Protein AF-A0A926VLU5-F1 (afdb_monomer_lite)

Organism: NCBI:txid2949571

Secondary structure (DSSP, 8-state):
-----PEEEEETTEEEEEE--HHHHHHHHHHHHHHHHHHHHHHHHHHHTTSPP--HHHHHHHTT-PPPPPPP--

Struc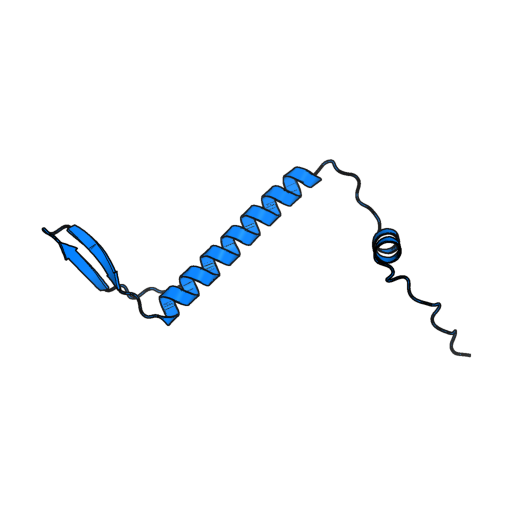ture (mmCIF, N/CA/C/O backbone):
data_AF-A0A926VLU5-F1
#
_entry.id   AF-A0A926VLU5-F1
#
loop_
_atom_site.group_PDB
_atom_site.id
_atom_site.type_symbol
_atom_site.label_atom_id
_atom_site.label_alt_id
_atom_site.label_comp_id
_atom_site.label_asym_id
_atom_site.label_entity_id
_atom_site.label_seq_id
_atom_site.pdbx_PDB_ins_code
_atom_site.Cartn_x
_atom_site.Cartn_y
_atom_site.Cartn_z
_atom_site.occupancy
_atom_sit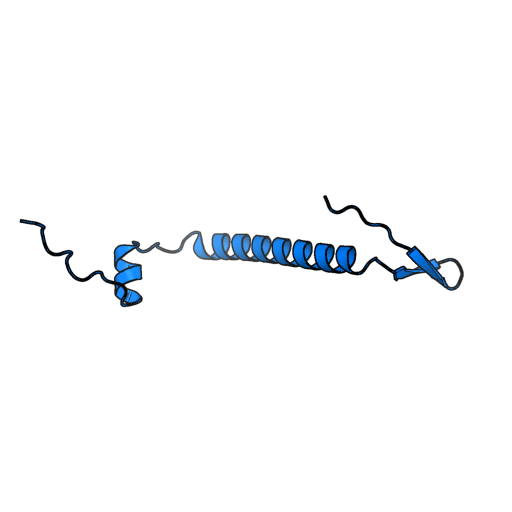e.B_iso_or_equiv
_atom_site.auth_seq_id
_atom_site.auth_comp_id
_atom_site.auth_asym_id
_atom_site.auth_atom_id
_atom_site.pdbx_PDB_model_num
ATOM 1 N N . MET A 1 1 ? 3.017 -11.335 -6.492 1.00 71.56 1 MET A N 1
ATOM 2 C CA . MET A 1 1 ? 4.215 -10.521 -6.781 1.00 71.56 1 MET A CA 1
ATOM 3 C C . MET A 1 1 ? 3.981 -9.946 -8.156 1.00 71.56 1 MET A C 1
ATOM 5 O O . MET A 1 1 ? 3.736 -10.736 -9.057 1.00 71.56 1 MET A O 1
ATOM 9 N N . ILE A 1 2 ? 3.910 -8.623 -8.276 1.00 86.19 2 ILE A N 1
ATOM 10 C CA . ILE A 1 2 ? 3.678 -7.974 -9.568 1.00 86.19 2 ILE A CA 1
ATOM 11 C C . ILE A 1 2 ? 4.986 -8.057 -10.351 1.00 86.19 2 ILE A C 1
ATOM 13 O O . ILE A 1 2 ? 6.050 -7.738 -9.815 1.00 86.19 2 ILE A O 1
ATOM 17 N N . GLU A 1 3 ? 4.906 -8.549 -11.580 1.00 91.75 3 GLU A N 1
ATOM 18 C CA . GLU A 1 3 ? 6.021 -8.532 -12.519 1.00 91.75 3 GLU A CA 1
ATOM 19 C C . GLU A 1 3 ? 5.992 -7.194 -13.259 1.00 91.75 3 GLU A C 1
ATOM 21 O O . GLU A 1 3 ? 4.945 -6.796 -13.760 1.00 91.75 3 GLU A O 1
ATOM 26 N N . LEU A 1 4 ? 7.119 -6.478 -13.259 1.00 94.19 4 LEU A N 1
ATOM 27 C CA . LEU A 1 4 ? 7.234 -5.154 -13.866 1.00 94.19 4 LEU A CA 1
ATOM 28 C C . LEU A 1 4 ? 8.202 -5.204 -15.045 1.00 94.19 4 LEU A C 1
ATOM 30 O O . LEU A 1 4 ? 9.294 -5.770 -14.932 1.00 94.19 4 LEU A O 1
ATOM 34 N N . HIS A 1 5 ? 7.855 -4.505 -16.121 1.00 96.06 5 HIS A N 1
ATOM 35 C CA . HIS A 1 5 ? 8.651 -4.367 -17.337 1.00 96.06 5 HIS A CA 1
ATOM 36 C C . HIS A 1 5 ? 9.037 -2.897 -17.578 1.00 96.06 5 HIS A C 1
ATOM 38 O O . HIS A 1 5 ? 8.577 -2.266 -18.532 1.00 96.06 5 HIS A O 1
ATOM 44 N N . PRO A 1 6 ? 9.897 -2.317 -16.720 1.00 95.50 6 PRO A N 1
ATOM 45 C CA . PRO A 1 6 ? 10.256 -0.910 -16.803 1.00 95.50 6 PRO A CA 1
ATOM 46 C C . PRO A 1 6 ? 11.215 -0.598 -17.953 1.00 95.50 6 PRO A C 1
ATOM 48 O O . PRO A 1 6 ? 12.263 -1.232 -18.103 1.00 95.50 6 PRO A O 1
ATOM 51 N N . GLU A 1 7 ? 10.939 0.493 -18.667 1.00 96.56 7 GLU A N 1
ATOM 52 C CA . GLU A 1 7 ? 11.924 1.169 -19.511 1.00 96.56 7 GLU A CA 1
ATOM 53 C C . GLU A 1 7 ? 12.515 2.370 -18.765 1.00 96.56 7 GLU A C 1
ATOM 55 O O . GLU A 1 7 ? 11.799 3.242 -18.275 1.00 96.56 7 GLU A O 1
ATOM 60 N N . TYR A 1 8 ? 13.844 2.433 -18.667 1.00 95.81 8 TYR A N 1
ATOM 61 C CA . TYR A 1 8 ? 14.526 3.487 -17.918 1.00 95.81 8 TYR A CA 1
ATOM 62 C C . TYR A 1 8 ? 15.064 4.581 -18.833 1.00 95.81 8 TYR A C 1
ATOM 64 O O . TYR A 1 8 ? 15.931 4.333 -19.672 1.00 95.81 8 TYR A O 1
ATOM 72 N N . LEU A 1 9 ? 14.660 5.822 -18.572 1.00 96.12 9 LEU A N 1
ATOM 73 C CA . LEU A 1 9 ? 15.188 7.001 -19.247 1.00 96.12 9 LEU A CA 1
ATOM 74 C C . LEU A 1 9 ? 16.299 7.621 -18.397 1.00 96.12 9 LEU A C 1
ATOM 76 O O . LEU A 1 9 ? 16.110 7.951 -17.220 1.00 96.12 9 LEU A O 1
ATOM 80 N N . SER A 1 10 ? 17.480 7.770 -19.000 1.00 95.88 10 SER A N 1
ATOM 81 C CA . SER A 1 10 ? 18.673 8.269 -18.314 1.00 95.88 10 SER A CA 1
ATOM 82 C C . SER A 1 10 ? 19.103 9.640 -18.826 1.00 95.88 10 SER A C 1
ATOM 84 O O . SER A 1 10 ? 19.148 9.869 -20.034 1.00 95.88 10 SER A O 1
ATOM 86 N N . LYS A 1 11 ? 19.503 10.529 -17.913 1.00 92.56 11 LYS A N 1
ATOM 87 C CA . LYS A 1 11 ? 20.210 11.777 -18.229 1.00 92.56 11 LYS A CA 1
ATOM 88 C C . LYS A 1 11 ? 21.597 11.740 -17.610 1.00 92.56 11 LYS A C 1
ATOM 90 O O . LYS A 1 11 ? 21.767 11.313 -16.473 1.00 92.56 11 LYS A O 1
ATOM 95 N N . ASN A 1 12 ? 22.609 12.152 -18.374 1.00 89.56 12 ASN A N 1
ATOM 96 C CA . ASN A 1 12 ? 24.014 12.144 -17.939 1.00 89.56 12 ASN A CA 1
ATOM 97 C C . ASN A 1 12 ? 24.482 10.779 -17.389 1.00 89.56 12 ASN A C 1
ATOM 99 O O . ASN A 1 12 ? 25.246 10.713 -16.430 1.00 89.56 12 ASN A O 1
ATOM 103 N N . GLY A 1 13 ? 23.982 9.680 -17.965 1.00 89.12 13 GLY A N 1
ATOM 104 C CA . GLY A 1 13 ? 24.307 8.318 -17.526 1.00 89.12 13 GLY A CA 1
ATOM 105 C C . GLY A 1 13 ? 23.605 7.859 -16.242 1.00 89.12 13 GLY A C 1
ATOM 106 O O . GLY A 1 13 ? 23.845 6.738 -15.801 1.00 89.12 13 GLY A O 1
ATOM 107 N N . LYS A 1 14 ? 22.723 8.676 -15.650 1.00 93.81 14 LYS A N 1
ATOM 108 C CA . LYS A 1 14 ? 21.932 8.321 -14.466 1.00 93.81 14 LYS A CA 1
ATOM 109 C C . LYS A 1 14 ? 20.469 8.098 -14.845 1.00 93.81 14 LYS A C 1
ATOM 111 O O . LYS A 1 14 ? 19.878 8.936 -15.520 1.00 93.81 14 LYS A O 1
ATOM 116 N N . LYS A 1 15 ? 19.883 6.988 -14.386 1.00 93.88 15 LYS A N 1
ATOM 117 C CA . LYS A 1 15 ? 18.442 6.719 -14.504 1.00 93.88 15 LYS A CA 1
ATOM 118 C C . LYS A 1 15 ? 17.671 7.757 -13.686 1.00 93.88 15 LYS A C 1
ATOM 120 O O . LYS A 1 15 ? 17.894 7.857 -12.480 1.00 93.88 15 LYS A O 1
ATOM 125 N N . GLU A 1 16 ? 16.803 8.521 -14.339 1.00 94.56 16 GLU A N 1
ATOM 126 C CA . GLU A 1 16 ? 16.001 9.571 -13.690 1.00 94.56 16 GLU A CA 1
ATOM 127 C C . GLU A 1 16 ? 14.502 9.305 -13.790 1.00 94.56 16 GLU A C 1
ATOM 129 O O . GLU A 1 16 ? 13.770 9.625 -12.859 1.00 94.56 16 GLU A O 1
ATOM 134 N N . PHE A 1 17 ? 14.053 8.693 -14.887 1.00 96.06 17 PHE A N 1
ATOM 135 C CA . PHE A 1 17 ? 12.643 8.389 -15.106 1.00 96.06 17 PHE A CA 1
ATOM 136 C C . PHE A 1 17 ? 12.468 6.927 -15.499 1.00 96.06 17 PHE A C 1
ATOM 138 O O . PHE A 1 17 ? 13.385 6.290 -16.029 1.00 96.06 17 PHE A O 1
ATOM 145 N N . VAL A 1 18 ? 11.273 6.410 -15.243 1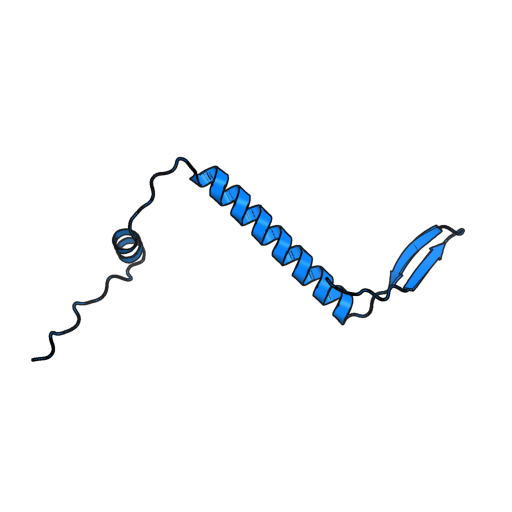.00 96.19 18 VAL A N 1
ATOM 146 C CA . VAL A 1 18 ? 10.837 5.083 -15.661 1.00 96.19 18 VAL A CA 1
ATOM 147 C C . VAL A 1 18 ? 9.511 5.215 -16.392 1.00 96.19 18 VAL A C 1
ATOM 149 O O . VAL A 1 18 ? 8.644 5.982 -15.976 1.00 96.19 18 VAL A O 1
ATOM 152 N N . VAL A 1 19 ? 9.382 4.489 -17.493 1.00 96.88 19 VAL A N 1
ATOM 153 C CA . VAL A 1 19 ? 8.120 4.280 -18.190 1.00 96.88 19 VAL A CA 1
ATOM 154 C C . VAL A 1 19 ? 7.670 2.866 -17.861 1.00 96.88 19 VAL A C 1
ATOM 156 O O . VAL A 1 19 ? 8.445 1.919 -18.003 1.00 96.88 19 VAL A O 1
ATOM 159 N N . LEU A 1 20 ? 6.436 2.745 -17.386 1.00 97.06 20 LEU A N 1
ATOM 160 C CA . LEU A 1 20 ? 5.781 1.472 -17.120 1.00 97.06 20 LEU A CA 1
ATOM 161 C C . LEU A 1 20 ? 4.589 1.321 -18.070 1.00 97.06 20 LEU A C 1
ATOM 163 O O . LEU A 1 20 ? 3.936 2.327 -18.377 1.00 97.06 20 LEU A O 1
ATOM 167 N N . PRO A 1 21 ? 4.277 0.093 -18.519 1.00 97.44 21 PRO A N 1
ATOM 168 C CA . PRO A 1 21 ? 2.953 -0.227 -19.025 1.00 97.44 21 PRO A CA 1
ATOM 169 C C . PRO A 1 21 ? 1.881 0.259 -18.046 1.00 97.44 21 PRO A C 1
ATOM 171 O O . PRO A 1 21 ? 2.035 0.145 -16.832 1.00 97.44 21 PRO A O 1
ATOM 174 N N . TYR A 1 22 ? 0.798 0.816 -18.579 1.00 96.75 22 TYR A N 1
ATOM 175 C CA . TYR A 1 22 ? -0.229 1.452 -17.756 1.00 96.75 22 TYR A CA 1
ATOM 176 C C . TYR A 1 22 ? -0.862 0.475 -16.752 1.00 96.75 22 TYR A C 1
ATOM 178 O O . TYR A 1 22 ? -0.967 0.799 -15.576 1.00 96.75 22 TYR A O 1
ATOM 186 N N . GLU A 1 23 ? -1.161 -0.750 -17.188 1.00 97.00 23 GLU A N 1
ATOM 187 C CA . GLU A 1 23 ? -1.715 -1.804 -16.325 1.00 97.00 23 GLU A CA 1
ATOM 188 C C . GLU A 1 23 ? -0.776 -2.162 -15.159 1.00 97.00 23 GLU A C 1
ATOM 190 O O . GLU A 1 23 ? -1.224 -2.429 -14.049 1.00 97.00 23 GLU A O 1
ATOM 195 N N . GLU A 1 24 ? 0.542 -2.127 -15.379 1.00 97.12 24 GLU A N 1
ATOM 196 C CA . GLU A 1 24 ? 1.527 -2.381 -14.321 1.00 97.12 24 GLU A CA 1
ATOM 197 C C . GLU A 1 24 ? 1.621 -1.223 -13.328 1.00 97.12 24 GLU A C 1
ATOM 199 O O . GLU A 1 24 ? 1.861 -1.439 -12.140 1.00 97.12 24 GLU A O 1
ATOM 204 N N . PHE A 1 25 ? 1.438 0.008 -13.808 1.00 96.25 25 PHE A N 1
ATOM 205 C CA . PHE A 1 25 ? 1.353 1.179 -12.948 1.00 96.25 25 PHE A CA 1
ATOM 206 C C . PHE A 1 25 ? 0.093 1.132 -12.078 1.00 96.25 25 PHE A C 1
ATOM 208 O O . PHE A 1 25 ? 0.209 1.313 -10.869 1.00 96.25 25 PHE A O 1
ATOM 215 N N . GLU A 1 26 ? -1.072 0.822 -12.654 1.00 97.62 26 GLU A N 1
ATOM 216 C CA . GLU A 1 26 ? -2.320 0.662 -11.895 1.00 97.62 26 GLU A CA 1
ATOM 217 C C . GLU A 1 26 ? -2.196 -0.448 -10.849 1.00 97.62 26 GLU A C 1
ATOM 219 O O . GLU A 1 26 ? -2.447 -0.208 -9.671 1.00 97.62 26 GLU A O 1
ATOM 224 N N . ALA A 1 27 ? -1.689 -1.623 -11.234 1.00 96.81 27 ALA A N 1
ATOM 225 C CA . ALA A 1 27 ? -1.473 -2.719 -10.293 1.00 96.81 27 ALA A CA 1
ATOM 226 C C . ALA A 1 27 ? -0.514 -2.332 -9.149 1.00 96.81 27 ALA A C 1
ATOM 228 O O . ALA A 1 27 ? -0.686 -2.765 -8.008 1.00 96.81 27 ALA A O 1
ATOM 229 N N . LEU A 1 28 ? 0.511 -1.518 -9.433 1.00 96.56 28 LEU A N 1
ATOM 230 C CA . LEU A 1 28 ? 1.409 -1.003 -8.400 1.00 96.56 28 LEU A CA 1
ATOM 231 C C . LEU A 1 28 ? 0.690 -0.036 -7.452 1.00 96.56 28 LEU A C 1
ATOM 233 O O . LEU A 1 28 ? 0.965 -0.079 -6.255 1.00 96.56 28 LEU A O 1
ATOM 237 N N . GLN A 1 29 ? -0.201 0.820 -7.961 1.00 97.25 29 GLN A N 1
ATOM 238 C CA . GLN A 1 29 ? -1.007 1.707 -7.120 1.00 97.25 29 GLN A CA 1
ATOM 239 C C . GLN A 1 29 ? -1.938 0.911 -6.205 1.00 97.25 29 GLN A C 1
ATOM 241 O O . GLN A 1 29 ? -1.906 1.131 -5.000 1.00 97.25 29 GLN A O 1
ATOM 246 N N . GLU A 1 30 ? -2.674 -0.060 -6.746 1.00 97.50 30 GLU A N 1
ATOM 247 C CA . GLU A 1 30 ? -3.565 -0.925 -5.961 1.00 97.50 30 GLU A CA 1
ATOM 248 C C . GLU A 1 30 ? -2.805 -1.649 -4.839 1.00 97.50 30 GLU A C 1
ATOM 250 O O . GLU A 1 30 ? -3.235 -1.663 -3.690 1.00 97.50 30 GLU A O 1
ATOM 255 N N . LEU A 1 31 ? -1.614 -2.183 -5.135 1.00 97.12 31 LEU A N 1
ATOM 256 C CA . LEU A 1 31 ? -0.785 -2.840 -4.122 1.00 97.12 31 LEU A CA 1
ATOM 257 C C . LEU A 1 31 ? -0.323 -1.882 -3.010 1.00 97.12 31 LEU A C 1
ATOM 259 O O . LEU A 1 31 ? -0.125 -2.310 -1.870 1.00 97.12 31 LEU A O 1
ATOM 263 N N . LEU A 1 32 ? -0.077 -0.612 -3.343 1.00 97.56 32 LEU A N 1
ATOM 264 C CA . LEU A 1 32 ? 0.287 0.403 -2.355 1.00 97.56 32 LEU A CA 1
ATOM 265 C C . LEU A 1 32 ? -0.913 0.772 -1.479 1.00 97.56 32 LEU A C 1
ATOM 267 O O . LEU A 1 32 ? -0.745 0.856 -0.266 1.00 97.56 32 LEU A O 1
ATOM 271 N N . GLU A 1 33 ? -2.099 0.918 -2.066 1.00 98.19 33 GLU A N 1
ATOM 272 C CA . GLU A 1 33 ? -3.348 1.171 -1.335 1.00 98.19 33 GLU A CA 1
ATOM 273 C C . GLU A 1 33 ? -3.663 0.019 -0.364 1.00 98.19 33 GLU A C 1
ATOM 275 O O . GLU A 1 33 ? -3.864 0.251 0.827 1.00 98.19 33 GLU A O 1
ATOM 280 N N . ASP A 1 34 ? -3.552 -1.235 -0.817 1.00 97.81 34 ASP A N 1
ATOM 281 C CA . ASP A 1 34 ? -3.698 -2.420 0.040 1.00 97.81 34 ASP A CA 1
ATOM 282 C C . ASP A 1 34 ? -2.710 -2.416 1.224 1.00 97.81 34 ASP A C 1
ATOM 284 O O . ASP A 1 34 ? -3.018 -2.866 2.334 1.00 97.81 34 ASP A O 1
ATOM 288 N N . LEU A 1 35 ? -1.478 -1.941 1.002 1.00 97.75 35 LEU A N 1
ATOM 289 C CA . LEU A 1 35 ? -0.472 -1.845 2.057 1.00 97.75 35 LEU A CA 1
ATOM 290 C C . LEU A 1 35 ? -0.828 -0.756 3.076 1.00 97.75 35 LEU A C 1
ATOM 292 O O . LEU A 1 35 ? -0.631 -0.971 4.277 1.00 97.75 35 LEU A O 1
ATOM 296 N N . GLU A 1 36 ? -1.328 0.388 2.615 1.00 98.25 36 GLU A N 1
ATOM 297 C CA . GLU A 1 36 ? -1.796 1.477 3.475 1.00 98.25 36 GLU A CA 1
ATOM 298 C C . GLU A 1 36 ? -2.970 1.015 4.350 1.00 98.25 36 GLU A C 1
ATOM 300 O O . GLU A 1 36 ? -2.904 1.164 5.572 1.00 98.25 36 GLU A O 1
ATOM 305 N N . ASP A 1 37 ? -3.944 0.299 3.782 1.00 98.38 37 ASP A N 1
ATOM 306 C CA . ASP A 1 37 ? -5.063 -0.296 4.526 1.00 98.38 37 ASP A CA 1
ATOM 307 C C . ASP A 1 37 ? -4.593 -1.240 5.649 1.00 98.38 37 ASP A C 1
ATOM 309 O O . ASP A 1 37 ? -5.139 -1.260 6.760 1.00 98.38 37 ASP A O 1
ATOM 313 N N . LEU A 1 38 ? -3.542 -2.031 5.402 1.00 98.31 38 LEU A N 1
ATOM 314 C CA . LEU A 1 38 ? -2.957 -2.909 6.422 1.00 98.31 38 LEU A CA 1
ATOM 315 C C . LEU A 1 38 ? -2.253 -2.133 7.540 1.00 98.31 38 LEU A C 1
ATOM 317 O O . LEU A 1 38 ? -2.267 -2.576 8.698 1.00 98.31 38 LEU A O 1
ATOM 321 N N . ILE A 1 39 ? -1.608 -1.015 7.204 1.00 98.19 39 ILE A N 1
ATOM 322 C CA . ILE A 1 39 ? -0.983 -0.120 8.182 1.00 98.19 39 ILE A CA 1
ATOM 323 C C . ILE A 1 39 ? -2.070 0.499 9.059 1.00 98.19 39 ILE A C 1
ATOM 325 O O . ILE A 1 39 ? -1.973 0.418 10.287 1.00 98.19 39 ILE A O 1
ATOM 329 N N . ASP A 1 40 ? -3.133 1.016 8.451 1.00 98.25 40 ASP A N 1
ATOM 330 C CA . ASP A 1 40 ? -4.263 1.619 9.151 1.00 98.25 40 ASP A CA 1
ATOM 331 C C . ASP A 1 40 ? -4.966 0.613 10.062 1.00 98.25 40 ASP A C 1
ATOM 333 O O . ASP A 1 40 ? -5.183 0.889 11.244 1.00 98.25 40 ASP A O 1
ATOM 337 N N . LEU A 1 41 ? -5.212 -0.610 9.583 1.00 97.56 41 LEU A N 1
ATOM 338 C CA . LEU A 1 41 ? -5.760 -1.687 10.407 1.00 97.56 41 LEU A CA 1
ATOM 339 C C . LEU A 1 41 ? -4.867 -2.002 11.615 1.00 97.56 41 LEU A C 1
ATOM 341 O O . LEU A 1 41 ? -5.368 -2.273 12.711 1.00 97.56 41 LEU A O 1
ATOM 345 N N . ARG A 1 42 ? -3.541 -2.017 11.433 1.00 97.75 42 ARG A N 1
ATOM 346 C CA . ARG A 1 42 ? -2.604 -2.271 12.534 1.00 97.75 42 ARG A CA 1
ATOM 347 C C . ARG A 1 42 ? -2.634 -1.133 13.549 1.00 97.75 42 ARG A C 1
ATOM 349 O O . ARG A 1 42 ? -2.656 -1.419 14.744 1.00 97.75 42 ARG A O 1
ATOM 356 N N . ASN A 1 43 ? -2.664 0.113 13.088 1.00 97.75 43 ASN A N 1
ATOM 357 C CA . ASN A 1 43 ? -2.746 1.287 13.951 1.00 97.75 43 ASN A CA 1
ATOM 358 C C . ASN A 1 43 ? -4.060 1.292 14.741 1.00 97.75 43 ASN A C 1
ATOM 360 O O . ASN A 1 43 ? -4.023 1.360 15.966 1.00 97.75 43 ASN A O 1
ATOM 364 N N . ALA A 1 44 ? -5.198 1.075 14.075 1.00 96.50 44 ALA A N 1
ATOM 365 C CA . ALA A 1 44 ? -6.507 0.989 14.719 1.00 96.50 44 ALA A CA 1
ATOM 366 C C . ALA A 1 44 ? -6.550 -0.110 15.793 1.00 96.50 44 ALA A C 1
ATOM 368 O O . ALA A 1 44 ? -7.023 0.119 16.902 1.00 96.50 44 ALA A O 1
ATOM 369 N N . LYS A 1 45 ? -5.983 -1.294 15.515 1.00 94.94 45 LYS A N 1
ATOM 370 C CA . LYS A 1 45 ? -5.879 -2.377 16.510 1.00 94.94 45 LYS A CA 1
ATOM 371 C C . LYS A 1 45 ? -5.035 -2.004 17.727 1.00 94.94 45 LYS A C 1
ATOM 373 O O . LYS A 1 45 ? -5.351 -2.456 18.821 1.00 94.94 45 LYS A O 1
ATOM 378 N N . LEU A 1 46 ? -3.956 -1.243 17.540 1.00 96.12 46 LEU A N 1
ATOM 379 C CA . LEU A 1 46 ? -3.119 -0.773 18.646 1.00 96.12 46 LEU A CA 1
ATOM 380 C C . LEU A 1 46 ? -3.845 0.288 19.477 1.00 96.12 46 LEU A C 1
ATOM 382 O O . LEU A 1 46 ? -3.803 0.230 20.701 1.00 96.12 46 LEU A O 1
ATOM 386 N N . GLU A 1 47 ? -4.538 1.221 18.826 1.00 95.31 47 GLU A N 1
ATOM 387 C CA . GLU A 1 47 ? -5.321 2.262 19.497 1.00 95.31 47 GLU A CA 1
ATOM 388 C C . GLU A 1 47 ? -6.524 1.701 20.265 1.00 95.31 47 GLU A C 1
ATOM 390 O O . GLU A 1 47 ? -6.893 2.241 21.309 1.00 95.31 47 GLU A O 1
ATOM 395 N N . ASP A 1 48 ? -7.137 0.630 19.761 1.00 93.94 48 ASP A N 1
ATOM 396 C CA . ASP A 1 48 ? -8.304 -0.015 20.367 1.00 93.94 48 ASP A CA 1
ATOM 397 C C . ASP A 1 48 ? -7.955 -1.162 21.326 1.00 93.94 48 ASP A C 1
ATOM 399 O O . ASP A 1 48 ? -8.860 -1.691 21.970 1.00 93.94 48 ASP A O 1
ATOM 403 N N . ALA A 1 49 ? -6.677 -1.534 21.467 1.00 92.56 49 ALA A N 1
ATOM 404 C CA . ALA A 1 49 ? -6.246 -2.728 22.206 1.00 92.56 49 ALA A CA 1
ATOM 405 C C . ALA A 1 49 ? -6.806 -2.814 23.639 1.00 92.56 49 ALA A C 1
ATOM 407 O O . ALA A 1 49 ? -7.188 -3.895 24.086 1.00 92.56 49 ALA A O 1
ATOM 408 N N . ASP A 1 50 ? -6.890 -1.676 24.331 1.00 92.25 50 ASP A N 1
ATOM 409 C CA . ASP A 1 50 ? -7.352 -1.581 25.721 1.00 92.25 50 ASP A CA 1
ATOM 410 C C . ASP A 1 50 ? -8.759 -0.970 25.852 1.00 92.25 50 ASP A C 1
ATOM 412 O O . ASP A 1 50 ? -9.237 -0.712 26.962 1.00 92.25 50 ASP A O 1
ATOM 416 N N . LYS A 1 51 ? -9.444 -0.704 24.731 1.00 93.12 51 LYS A N 1
ATOM 417 C CA . LYS A 1 51 ? -10.786 -0.113 24.754 1.00 93.12 51 LYS A CA 1
ATOM 418 C C . LYS A 1 51 ? -11.851 -1.197 24.965 1.00 93.12 51 LYS A C 1
ATOM 420 O O . LYS A 1 51 ? -11.747 -2.296 24.421 1.00 93.12 51 LYS A O 1
ATOM 425 N N . PRO A 1 52 ? -12.914 -0.909 25.736 1.00 90.94 52 PRO A N 1
ATOM 426 C CA . PRO A 1 52 ? -14.008 -1.852 25.917 1.00 90.94 52 PRO A CA 1
ATOM 427 C C . PRO A 1 52 ? -14.743 -2.093 24.592 1.00 90.94 52 PRO A C 1
ATOM 429 O O . PRO A 1 52 ? -15.187 -1.155 23.933 1.00 90.94 52 PRO A O 1
ATOM 432 N N . SER A 1 53 ? -14.915 -3.362 24.226 1.00 91.31 53 SER A N 1
ATOM 433 C CA . SER A 1 53 ? -15.743 -3.765 23.088 1.00 91.31 53 SER A CA 1
ATOM 434 C C . SER A 1 53 ? -17.229 -3.747 23.451 1.00 91.31 53 SER A C 1
ATOM 436 O O . SER A 1 53 ? -17.593 -4.105 24.571 1.00 91.31 53 SER A O 1
ATOM 438 N N . ILE A 1 54 ? -18.091 -3.437 22.483 1.00 92.62 54 ILE A N 1
ATOM 439 C CA . ILE A 1 54 ? -19.550 -3.574 22.607 1.00 92.62 54 ILE A CA 1
ATOM 440 C C . ILE A 1 54 ? -20.058 -4.768 21.795 1.00 92.62 54 ILE A C 1
ATOM 442 O O . ILE A 1 54 ? -19.441 -5.188 20.815 1.00 92.62 54 ILE A O 1
ATOM 446 N N . SER A 1 55 ? -21.190 -5.334 22.201 1.00 94.62 55 SER A N 1
ATOM 447 C CA . SER A 1 55 ? -21.804 -6.464 21.505 1.00 94.62 55 SER A CA 1
ATOM 448 C C . SER A 1 55 ? -22.423 -6.044 20.169 1.00 94.62 55 SER A C 1
ATOM 450 O O . SER A 1 55 ? -22.880 -4.914 19.989 1.00 94.62 55 SER A O 1
ATOM 452 N N . LEU A 1 56 ? -22.546 -6.994 19.237 1.00 91.75 56 LEU A N 1
ATOM 453 C CA . LEU A 1 56 ? -23.232 -6.759 17.963 1.00 91.75 56 LEU A CA 1
ATOM 454 C C . LEU A 1 56 ? -24.680 -6.267 18.157 1.00 91.75 56 LEU A C 1
ATOM 456 O O . LEU A 1 56 ? -25.164 -5.461 17.367 1.00 91.75 56 LEU A O 1
ATOM 460 N N . ALA A 1 57 ? -25.375 -6.727 19.203 1.00 94.12 57 ALA A N 1
ATOM 461 C CA . ALA A 1 57 ? -26.732 -6.279 19.519 1.00 94.12 57 ALA A CA 1
ATOM 462 C C . ALA A 1 57 ? -26.768 -4.792 19.914 1.00 94.12 57 ALA A C 1
ATOM 464 O O . ALA A 1 57 ? -27.645 -4.054 19.462 1.00 94.12 57 ALA A O 1
ATOM 465 N N . GLU A 1 58 ? -25.796 -4.342 20.710 1.00 93.56 58 GLU A N 1
ATOM 466 C CA . GLU A 1 58 ? -25.652 -2.934 21.088 1.00 93.56 58 GLU A CA 1
ATOM 467 C C . GLU A 1 58 ? -25.308 -2.065 19.877 1.00 93.56 58 GLU A C 1
ATOM 469 O O . GLU A 1 58 ? -25.948 -1.032 19.688 1.00 93.56 58 GLU A O 1
ATOM 474 N N . VAL A 1 59 ? -24.394 -2.516 19.009 1.00 94.12 59 VAL A N 1
ATOM 475 C CA . VAL A 1 59 ? -24.070 -1.830 17.743 1.00 94.12 59 VAL A CA 1
ATOM 476 C C . VAL A 1 59 ? -25.314 -1.704 16.860 1.00 94.12 59 VAL A C 1
ATOM 478 O O . VAL A 1 59 ? -25.647 -0.610 16.411 1.00 94.12 59 VAL A O 1
ATOM 481 N N . LYS A 1 60 ? -26.059 -2.800 16.649 1.00 93.81 60 LYS A N 1
ATOM 482 C CA . LYS A 1 60 ? -27.300 -2.787 15.854 1.00 93.81 60 LYS A CA 1
ATOM 483 C C . LYS A 1 60 ? -28.327 -1.811 16.423 1.00 93.81 60 LYS A C 1
ATOM 485 O O . LYS A 1 60 ? -28.962 -1.092 15.659 1.00 93.81 60 LYS A O 1
ATOM 490 N N . LYS A 1 61 ? -28.476 -1.749 17.749 1.00 94.06 61 LYS A N 1
ATOM 491 C CA . LYS A 1 61 ? -29.368 -0.786 18.407 1.00 94.06 61 LYS A CA 1
ATOM 492 C C . LYS A 1 61 ? -28.909 0.660 18.183 1.00 94.06 61 LYS A C 1
ATOM 494 O O . LYS A 1 61 ? -29.747 1.502 17.879 1.00 94.06 61 LYS A O 1
ATOM 499 N N . GLN A 1 62 ? -27.611 0.943 18.308 1.00 93.81 62 GLN A N 1
ATOM 500 C CA . GLN A 1 62 ? -27.047 2.281 18.076 1.00 93.81 62 GLN A CA 1
ATOM 501 C C . GLN A 1 62 ? -27.213 2.743 16.621 1.00 93.81 62 GLN A C 1
ATOM 503 O O . GLN A 1 62 ? -27.498 3.913 16.385 1.00 93.81 62 GLN A O 1
ATOM 508 N N . LEU A 1 63 ? -27.093 1.823 15.659 1.00 95.00 63 LEU A N 1
ATOM 509 C CA . LEU A 1 63 ? -27.244 2.099 14.226 1.00 95.00 63 LEU A CA 1
ATOM 510 C C . LEU A 1 63 ? -28.702 2.053 13.728 1.00 95.00 63 LEU A C 1
ATOM 512 O O . LEU A 1 63 ? -28.942 2.234 12.538 1.00 95.00 63 LEU A O 1
ATOM 516 N N . GLY A 1 64 ? -29.683 1.790 14.602 1.00 93.12 64 GLY A N 1
ATOM 517 C CA . GLY A 1 64 ? -31.098 1.686 14.215 1.00 93.12 64 GLY A CA 1
ATOM 518 C C . GLY A 1 64 ? -31.442 0.436 13.390 1.00 93.12 64 GLY A C 1
ATOM 519 O O . GLY A 1 64 ? -32.463 0.405 12.712 1.00 93.12 64 GLY A O 1
ATOM 520 N N . LEU A 1 65 ? -30.603 -0.601 13.456 1.00 90.25 65 LEU A N 1
ATOM 521 C CA . LEU A 1 65 ? -30.709 -1.864 12.713 1.00 90.25 65 LEU A CA 1
ATOM 522 C C . LEU A 1 65 ? -31.337 -2.999 13.543 1.00 90.25 65 LEU A C 1
ATOM 524 O O . LEU A 1 65 ? -31.146 -4.176 13.232 1.00 90.25 65 LEU A O 1
ATOM 528 N N . SER A 1 66 ? -32.027 -2.687 14.643 1.00 77.31 66 SER A N 1
ATOM 529 C CA . SER A 1 66 ? -32.696 -3.708 15.452 1.00 77.31 66 SER A CA 1
ATOM 530 C C . SER A 1 66 ? -33.821 -4.354 14.643 1.00 77.31 66 SER A C 1
ATOM 532 O O . SER A 1 66 ? -34.779 -3.674 14.273 1.00 77.31 66 SER A O 1
ATOM 534 N N . GLU A 1 67 ? -33.697 -5.655 14.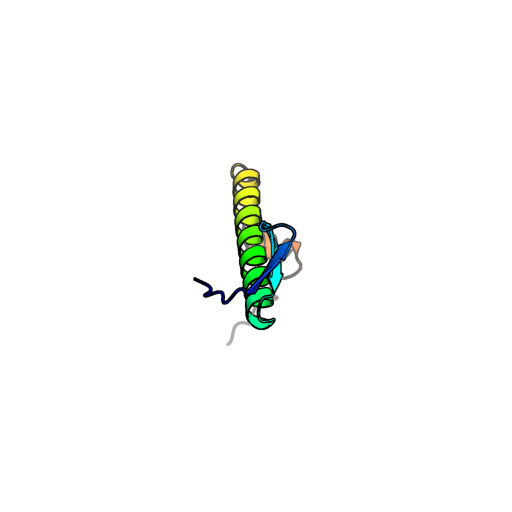37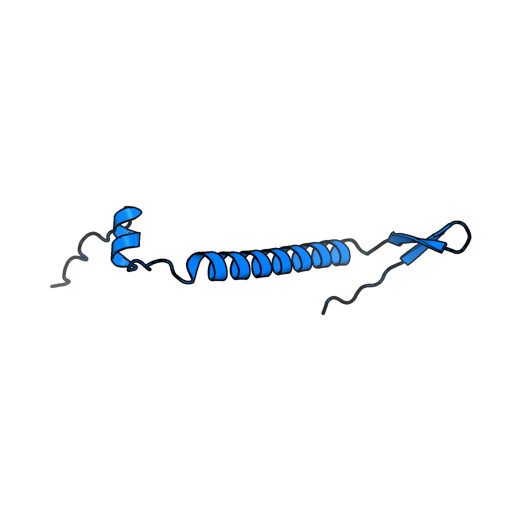9 1.00 63.53 67 GLU A N 1
ATOM 535 C CA . GLU A 1 67 ? -34.733 -6.455 13.731 1.00 63.53 67 GLU A CA 1
ATOM 536 C C . GLU A 1 67 ? -36.062 -6.298 14.479 1.00 63.53 67 GLU A C 1
ATOM 538 O O . GLU A 1 67 ? -36.138 -6.437 15.703 1.00 63.53 67 GLU A O 1
ATOM 543 N N . SER A 1 68 ? -37.121 -5.998 13.727 1.00 57.03 68 SER A N 1
ATOM 544 C CA . SER A 1 68 ? -38.482 -6.257 14.185 1.00 57.03 68 SER A CA 1
ATOM 545 C C . SER A 1 68 ? -38.627 -7.766 14.431 1.00 57.03 68 SER A C 1
ATOM 547 O O . SER A 1 68 ? -37.981 -8.555 13.735 1.00 57.03 68 SER A O 1
ATOM 549 N N . PRO A 1 69 ? -39.420 -8.197 15.430 1.00 53.97 69 PRO A N 1
ATOM 550 C CA . PRO A 1 69 ? -39.531 -9.610 15.759 1.00 53.97 69 PRO A CA 1
ATOM 551 C C . PRO A 1 69 ? -40.001 -10.368 14.518 1.00 53.97 69 PRO A C 1
ATOM 553 O O . PRO A 1 69 ? -41.067 -10.078 13.975 1.00 53.97 69 PRO A O 1
ATOM 556 N N . THR A 1 70 ? -39.188 -11.321 14.053 1.00 56.41 70 THR A N 1
ATOM 557 C CA . THR A 1 70 ? -39.598 -12.286 13.034 1.00 56.41 70 THR A CA 1
ATOM 558 C C . THR A 1 70 ? -40.921 -12.901 13.499 1.00 56.41 70 THR A C 1
ATOM 560 O O . THR A 1 70 ? -40.946 -13.461 14.599 1.00 56.41 70 THR A O 1
ATOM 563 N N . PRO A 1 71 ? -42.033 -12.774 12.749 1.00 47.41 71 PRO A N 1
ATOM 564 C CA . PRO A 1 71 ? -43.288 -13.364 13.180 1.00 47.41 71 PRO A CA 1
ATOM 565 C C . PRO A 1 71 ? -43.081 -14.875 13.264 1.00 47.41 71 PRO A C 1
ATOM 567 O O . PRO A 1 71 ? -42.594 -15.497 12.315 1.00 47.41 71 PRO A O 1
ATOM 570 N N . ALA A 1 72 ? -43.390 -15.441 14.431 1.00 52.91 72 ALA A N 1
ATOM 571 C CA . ALA A 1 72 ? -43.389 -16.878 14.639 1.00 52.91 72 ALA A CA 1
ATOM 572 C C . ALA A 1 72 ? -44.256 -17.512 13.543 1.00 52.91 72 ALA A C 1
ATOM 574 O O . ALA A 1 72 ? -45.416 -17.141 13.377 1.00 52.91 72 ALA A O 1
ATOM 5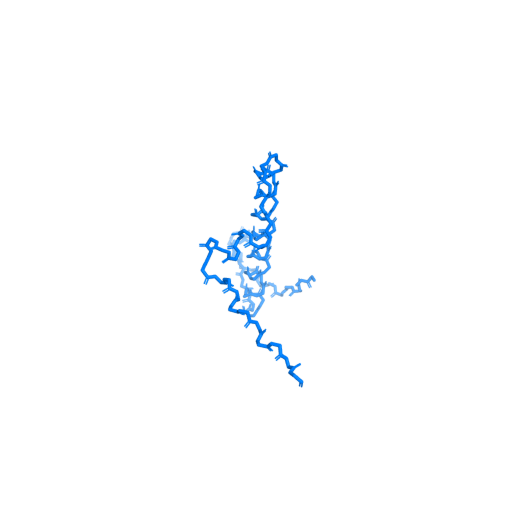75 N N . ARG A 1 73 ? -43.669 -18.412 12.750 1.00 53.44 73 ARG A N 1
ATOM 576 C CA . ARG A 1 73 ? -44.444 -19.261 11.845 1.00 53.44 73 ARG A CA 1
ATOM 577 C C . ARG A 1 73 ? -45.228 -20.242 12.718 1.00 53.44 73 ARG A C 1
ATOM 579 O O . ARG A 1 73 ? -44.600 -21.034 13.419 1.00 53.44 73 ARG A O 1
ATOM 586 N N . GLU A 1 74 ? -46.553 -20.101 12.706 1.00 54.69 74 GLU A N 1
ATOM 587 C CA . GLU A 1 74 ? -47.521 -21.075 13.236 1.00 54.69 74 GLU A CA 1
ATOM 588 C C . GLU A 1 74 ? -47.470 -22.403 12.468 1.00 54.69 74 GLU A C 1
ATOM 590 O O . GLU A 1 74 ? -47.172 -22.376 11.247 1.00 54.69 74 GLU A O 1
#

pLDDT: mean 90.23, std 13.05, range [47.41, 98.38]

Sequence (74 aa):
MIELHPEYLSKNGKKEFVVLPYEEFEALQELLEDLEDLIDLRNAKLEDADKPSISLAEVKKQLGLSESPTPARE

Foldseek 3Di:
DQDWDWDFDDDPNHGDDIDTDPVSVVVVVVVVVVVVVVVVVVVVCVVCVPPDDDDPCVVCVVVVNDDDPDPDDD

InterPro domains:
  IPR036165 YefM-like superfamily [SSF143120] (6-38)

Radius of gyration: 24.64 Å; chains: 1; bounding box: 72×33×45 Å